Protein AF-A0A7C8LYK2-F1 (afdb_monomer_lite)

Structure (mmCIF, N/CA/C/O backbone):
data_AF-A0A7C8LYK2-F1
#
_entry.id   AF-A0A7C8LYK2-F1
#
loop_
_atom_site.group_PDB
_atom_site.id
_atom_site.type_symbol
_atom_site.label_atom_id
_atom_site.label_alt_id
_atom_site.label_comp_id
_atom_site.label_asym_id
_atom_site.label_entity_id
_atom_site.label_seq_id
_atom_site.pdbx_PDB_ins_code
_atom_site.Cartn_x
_atom_site.Cartn_y
_atom_site.Cartn_z
_atom_site.occupancy
_atom_site.B_iso_or_equiv
_atom_site.auth_seq_id
_atom_site.auth_comp_id
_atom_site.auth_asym_id
_atom_site.auth_atom_id
_atom_site.pdbx_PDB_model_num
ATOM 1 N N . MET A 1 1 ? -3.379 -8.784 19.453 1.00 47.91 1 MET A N 1
ATOM 2 C CA . MET A 1 1 ? -2.142 -8.131 19.934 1.00 47.91 1 MET A CA 1
ATOM 3 C C . MET A 1 1 ? -2.0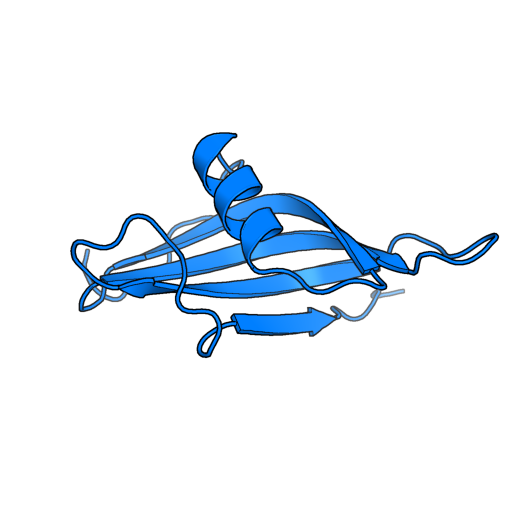82 -6.746 19.316 1.00 47.91 1 MET A C 1
ATOM 5 O O . MET A 1 1 ? -1.752 -6.635 18.144 1.00 47.91 1 MET A O 1
ATOM 9 N N . SER A 1 2 ? -2.496 -5.716 20.050 1.00 66.88 2 SER A N 1
ATOM 10 C CA . SER A 1 2 ? -2.368 -4.321 19.614 1.00 66.88 2 SER A CA 1
ATOM 11 C C . SER A 1 2 ? -0.888 -3.929 19.522 1.00 66.88 2 SER A C 1
ATOM 13 O O . SER A 1 2 ? -0.056 -4.452 20.265 1.00 66.88 2 SER A O 1
ATOM 15 N N . GLY A 1 3 ? -0.540 -3.057 18.576 1.00 77.81 3 GLY A N 1
ATOM 16 C CA . GLY A 1 3 ? 0.797 -2.467 18.467 1.00 77.81 3 GLY A CA 1
ATOM 17 C C . GLY A 1 3 ? 1.898 -3.328 17.832 1.00 77.81 3 GLY A C 1
ATOM 18 O O . GLY A 1 3 ? 2.983 -2.805 17.600 1.00 77.81 3 GLY A O 1
ATOM 19 N N . LYS A 1 4 ? 1.665 -4.601 17.485 1.00 91.19 4 LYS A N 1
ATOM 20 C CA . LYS A 1 4 ? 2.634 -5.410 16.715 1.00 91.19 4 LYS A CA 1
ATOM 21 C C . LYS A 1 4 ? 2.238 -5.497 15.243 1.00 91.19 4 LYS A C 1
ATOM 23 O O . LYS A 1 4 ? 1.056 -5.637 14.939 1.00 91.19 4 LYS A O 1
ATOM 28 N N . TRP A 1 5 ? 3.233 -5.451 14.361 1.00 95.75 5 TRP A N 1
ATOM 29 C CA . TRP A 1 5 ? 3.063 -5.780 12.948 1.00 95.75 5 TRP A CA 1
ATOM 30 C C . TRP A 1 5 ? 2.774 -7.274 12.776 1.00 95.75 5 TRP A C 1
ATOM 32 O O . TRP A 1 5 ? 3.381 -8.112 13.451 1.00 95.75 5 TRP A O 1
ATOM 42 N N . THR A 1 6 ? 1.853 -7.619 11.881 1.00 96.62 6 THR A N 1
ATOM 43 C CA . THR A 1 6 ? 1.615 -9.007 11.476 1.00 96.62 6 THR A CA 1
ATOM 44 C C . THR A 1 6 ? 2.744 -9.511 10.580 1.00 96.62 6 THR A C 1
ATOM 46 O O . THR A 1 6 ? 3.525 -8.737 10.023 1.00 96.62 6 THR A O 1
ATOM 49 N N . GLN A 1 7 ? 2.808 -10.824 10.364 1.00 96.12 7 GLN A N 1
ATOM 50 C CA . GLN A 1 7 ? 3.574 -11.346 9.233 1.00 96.12 7 GLN A CA 1
ATOM 51 C C . GLN A 1 7 ? 2.989 -10.823 7.915 1.00 96.12 7 GLN A C 1
ATOM 53 O O . GLN A 1 7 ? 1.795 -10.507 7.837 1.00 96.12 7 GLN A O 1
ATOM 58 N N . PHE A 1 8 ? 3.839 -10.727 6.893 1.00 96.38 8 PHE A N 1
ATOM 59 C CA . PHE A 1 8 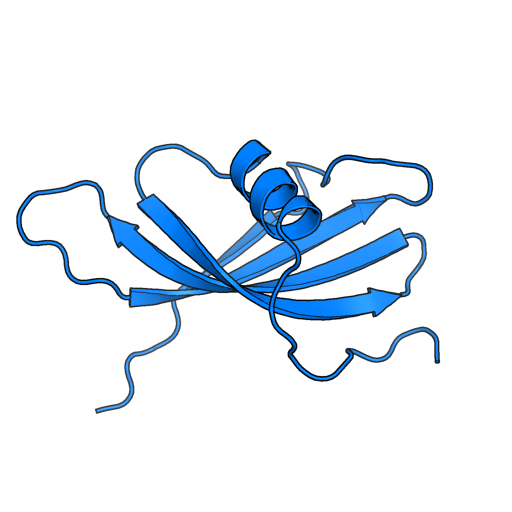? 3.378 -10.430 5.544 1.00 96.38 8 PHE A CA 1
ATOM 60 C C . PHE A 1 8 ? 2.504 -11.572 5.033 1.00 96.38 8 PHE A C 1
ATOM 62 O O . PHE A 1 8 ? 2.850 -12.746 5.154 1.00 96.38 8 PHE A O 1
ATOM 69 N N . ARG A 1 9 ? 1.378 -11.201 4.436 1.00 97.00 9 ARG A N 1
ATOM 70 C CA . ARG A 1 9 ? 0.456 -12.094 3.731 1.00 97.00 9 ARG A CA 1
ATOM 71 C C . ARG A 1 9 ? 0.083 -11.477 2.386 1.00 97.00 9 ARG A C 1
ATOM 73 O O . ARG A 1 9 ? 0.259 -10.271 2.236 1.00 97.00 9 ARG A O 1
ATOM 80 N N . PRO A 1 10 ? -0.460 -12.236 1.423 1.00 96.69 10 PRO A N 1
ATOM 81 C CA . PRO A 1 10 ? -1.049 -11.636 0.229 1.00 96.69 10 PRO A CA 1
ATOM 82 C C . PRO A 1 10 ? -2.036 -10.518 0.600 1.00 96.69 10 PRO A C 1
ATOM 84 O O . PRO A 1 10 ? -2.813 -10.664 1.558 1.00 96.69 10 PRO A O 1
ATOM 87 N N . CYS A 1 11 ? -1.974 -9.388 -0.112 1.00 93.38 11 CYS A N 1
ATOM 88 C CA . CYS A 1 11 ? -3.009 -8.367 0.036 1.00 93.38 11 CYS A CA 1
ATOM 89 C C . CYS A 1 11 ? -4.305 -8.887 -0.588 1.00 93.38 11 CYS A C 1
ATOM 91 O O . CYS A 1 11 ? -4.288 -9.571 -1.608 1.00 93.38 11 CYS A O 1
ATOM 93 N N . THR A 1 12 ? -5.431 -8.615 0.064 1.00 94.44 12 THR A N 1
ATOM 94 C CA . THR A 1 12 ? -6.745 -8.896 -0.525 1.00 94.44 12 THR A CA 1
ATOM 95 C C . THR A 1 12 ? -7.056 -7.859 -1.599 1.00 94.44 12 THR A C 1
ATOM 97 O O . THR A 1 12 ? -6.635 -6.711 -1.458 1.00 94.44 12 THR A O 1
ATOM 100 N N . ASP A 1 13 ? -7.854 -8.208 -2.611 1.00 91.25 13 ASP A N 1
ATOM 101 C CA . ASP A 1 13 ? -8.223 -7.281 -3.696 1.00 91.25 13 ASP A CA 1
ATOM 102 C C . ASP A 1 13 ? -8.739 -5.938 -3.159 1.00 91.25 13 ASP A C 1
ATOM 104 O O . ASP A 1 13 ? -8.331 -4.873 -3.614 1.00 91.25 13 ASP A O 1
ATOM 108 N N . GLY A 1 14 ? -9.556 -5.972 -2.101 1.00 93.44 14 GLY A N 1
ATOM 109 C CA . GLY A 1 14 ? -10.060 -4.764 -1.451 1.00 93.44 14 GLY A CA 1
ATOM 110 C C . GLY A 1 14 ? -8.971 -3.897 -0.805 1.00 93.44 14 GLY A C 1
ATOM 111 O O . GLY A 1 14 ? -9.067 -2.673 -0.849 1.00 93.44 14 GLY A O 1
ATOM 112 N N . GLU A 1 15 ? -7.936 -4.491 -0.208 1.00 93.88 15 GLU A N 1
ATOM 113 C CA . GLU A 1 15 ? -6.795 -3.754 0.355 1.00 93.88 15 GLU A CA 1
ATOM 114 C C . GLU A 1 15 ? -5.914 -3.174 -0.753 1.00 93.88 15 GLU A C 1
ATOM 116 O O . GLU A 1 15 ? -5.578 -1.989 -0.705 1.00 93.88 15 GLU A O 1
ATOM 121 N N . CYS A 1 16 ? -5.580 -3.983 -1.764 1.00 92.56 16 CYS A N 1
ATOM 122 C CA . CYS A 1 16 ? -4.726 -3.548 -2.864 1.00 92.56 16 CYS A CA 1
ATOM 123 C C . CYS A 1 16 ? -5.415 -2.419 -3.666 1.00 92.56 16 CYS A C 1
ATOM 125 O O . CYS A 1 16 ? -4.789 -1.400 -3.960 1.00 92.56 16 CYS A O 1
ATOM 127 N N . SER A 1 17 ? -6.719 -2.535 -3.954 1.00 92.00 17 SER A N 1
ATOM 128 C CA . SER A 1 17 ? -7.482 -1.496 -4.661 1.00 92.00 17 SER A CA 1
ATOM 129 C C . SER A 1 17 ? -7.632 -0.208 -3.852 1.00 92.00 17 SER A C 1
ATOM 131 O O . SER A 1 17 ? -7.551 0.876 -4.424 1.00 92.00 17 SER A O 1
ATOM 133 N N . LYS A 1 18 ? -7.819 -0.282 -2.526 1.00 93.88 18 LYS A N 1
ATOM 134 C CA . LYS A 1 18 ? -7.845 0.922 -1.672 1.00 93.88 18 LYS A CA 1
ATOM 135 C C . LYS A 1 18 ? -6.521 1.667 -1.702 1.00 93.88 18 LYS A C 1
ATOM 137 O O . LYS A 1 18 ? -6.527 2.893 -1.705 1.00 93.88 18 LYS A O 1
ATOM 142 N N . LEU A 1 19 ? -5.403 0.940 -1.728 1.00 93.75 19 LEU A N 1
ATOM 143 C CA . LEU A 1 19 ? -4.090 1.562 -1.823 1.00 93.75 19 LEU A CA 1
ATOM 144 C C . LEU A 1 19 ? -3.961 2.302 -3.156 1.00 93.75 19 LEU A C 1
ATOM 146 O O . LEU A 1 19 ? -3.613 3.473 -3.171 1.00 93.75 19 LEU A O 1
ATOM 150 N N . GLN A 1 20 ? -4.325 1.662 -4.267 1.00 91.00 20 GLN A N 1
ATOM 151 C CA . GLN A 1 20 ? -4.248 2.276 -5.596 1.00 91.00 20 GLN A CA 1
ATOM 152 C C . GLN A 1 20 ? -5.056 3.577 -5.725 1.00 91.00 20 GLN A C 1
ATOM 154 O O . GLN A 1 20 ? -4.664 4.452 -6.487 1.00 91.00 20 GLN A O 1
ATOM 159 N N . GLN A 1 21 ? -6.140 3.744 -4.960 1.00 91.00 21 GLN A N 1
ATOM 160 C CA . GLN A 1 21 ? -6.948 4.974 -4.959 1.00 91.00 21 GLN A CA 1
ATOM 161 C C . GLN A 1 21 ? -6.226 6.199 -4.379 1.00 91.00 21 GLN A C 1
ATOM 163 O O . GLN A 1 21 ? -6.687 7.318 -4.596 1.00 91.00 21 GLN A O 1
ATOM 168 N N . VAL A 1 22 ? -5.143 6.001 -3.622 1.00 91.38 22 VAL A N 1
ATOM 169 C CA . VAL A 1 22 ? -4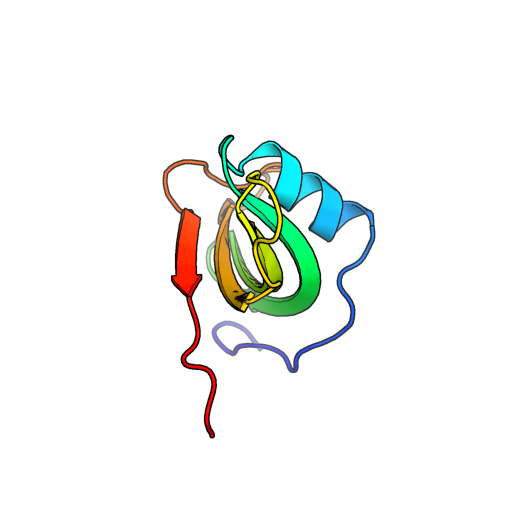.390 7.083 -2.964 1.00 91.38 22 VAL A CA 1
ATOM 170 C C . VAL A 1 22 ? -2.973 7.257 -3.513 1.00 91.38 22 VAL A C 1
ATOM 172 O O . VAL A 1 22 ? -2.267 8.166 -3.085 1.00 91.38 22 VAL A O 1
ATOM 175 N N . LEU A 1 23 ? -2.544 6.417 -4.460 1.00 90.06 23 LEU A N 1
ATOM 176 C CA . LEU A 1 23 ? -1.234 6.550 -5.098 1.00 90.06 23 LEU A CA 1
ATOM 177 C C . LEU A 1 23 ? -1.279 7.569 -6.241 1.00 90.06 23 LEU A C 1
ATOM 179 O O . LEU A 1 23 ? -2.264 7.680 -6.970 1.00 90.06 23 LEU A O 1
ATOM 183 N N . GLY A 1 24 ? -0.187 8.318 -6.387 1.00 83.94 24 GLY A N 1
ATOM 184 C CA . GLY A 1 24 ? -0.037 9.326 -7.431 1.00 83.94 24 GLY A CA 1
ATOM 185 C C . GLY A 1 24 ? 0.224 8.748 -8.825 1.00 83.94 24 GLY A C 1
ATOM 186 O O . GLY A 1 24 ? 0.470 7.556 -9.008 1.00 83.94 24 GLY A O 1
ATOM 187 N N . ILE A 1 25 ? 0.214 9.640 -9.815 1.00 77.12 25 ILE A N 1
ATOM 188 C CA . ILE A 1 25 ? 0.567 9.336 -11.207 1.00 77.12 25 ILE A CA 1
ATOM 189 C C . ILE A 1 25 ? 2.095 9.355 -11.396 1.00 77.12 25 ILE A C 1
ATOM 191 O O . ILE A 1 25 ? 2.776 10.207 -10.833 1.00 77.12 25 ILE A O 1
ATOM 195 N N . GLY A 1 26 ? 2.638 8.424 -12.191 1.00 83.94 26 GLY A N 1
ATOM 196 C CA . GLY A 1 26 ? 4.059 8.395 -12.587 1.00 83.94 26 GLY A CA 1
ATOM 197 C C . GLY A 1 26 ? 4.794 7.085 -12.287 1.00 83.94 26 GLY A C 1
ATOM 198 O O . GLY A 1 26 ? 5.709 6.719 -13.022 1.00 83.94 26 GLY A O 1
ATOM 199 N N . VAL A 1 27 ? 4.351 6.334 -11.275 1.00 88.50 27 VAL A N 1
ATOM 200 C CA . VAL A 1 27 ? 4.843 4.979 -10.985 1.00 88.50 27 VAL A CA 1
ATOM 201 C C . VAL A 1 27 ? 3.649 4.046 -10.849 1.00 88.50 27 VAL A C 1
ATOM 203 O O . VAL A 1 27 ? 2.743 4.282 -10.052 1.00 88.50 27 VAL A O 1
ATOM 206 N N . GLN A 1 28 ? 3.644 2.972 -11.629 1.00 91.69 28 GLN A N 1
ATOM 207 C CA . GLN A 1 28 ? 2.671 1.904 -11.489 1.00 91.69 28 GLN A CA 1
ATOM 208 C C . GLN A 1 28 ? 3.123 0.969 -10.369 1.00 91.69 28 GLN A C 1
ATOM 210 O O . GLN A 1 28 ? 4.046 0.176 -10.549 1.00 91.69 28 GLN A O 1
ATOM 215 N N . TYR A 1 29 ? 2.463 1.059 -9.217 1.00 93.62 29 TYR A N 1
ATOM 216 C CA . TYR A 1 29 ? 2.687 0.152 -8.097 1.00 93.62 29 TYR A CA 1
ATOM 217 C C . TYR A 1 29 ? 1.743 -1.049 -8.174 1.00 93.62 29 TYR A C 1
ATOM 219 O O . TYR A 1 29 ? 0.520 -0.902 -8.233 1.00 93.62 29 TYR A O 1
ATOM 227 N N . GLN A 1 30 ? 2.320 -2.244 -8.128 1.00 93.06 30 GLN A N 1
ATOM 228 C CA . GLN A 1 30 ? 1.632 -3.520 -8.004 1.00 93.06 30 GLN A CA 1
ATOM 229 C C . GLN A 1 30 ? 1.833 -4.056 -6.580 1.00 93.06 30 GLN A C 1
ATOM 231 O O . GLN A 1 30 ? 2.918 -4.559 -6.274 1.00 93.06 30 GLN A O 1
ATOM 236 N N . PRO A 1 31 ? 0.823 -3.958 -5.700 1.00 94.06 31 PRO A N 1
ATOM 237 C CA . PRO A 1 31 ? 0.897 -4.520 -4.358 1.00 94.06 31 PRO A CA 1
ATOM 238 C C . PRO A 1 31 ? 0.893 -6.048 -4.426 1.00 94.06 31 PRO A C 1
ATOM 240 O O . PRO A 1 31 ? 0.073 -6.636 -5.127 1.00 94.06 31 PRO A O 1
ATOM 243 N N . LEU A 1 32 ? 1.812 -6.688 -3.705 1.00 92.62 32 LEU A N 1
ATOM 244 C CA . LEU A 1 32 ? 1.972 -8.146 -3.690 1.00 92.62 32 LEU A CA 1
ATOM 245 C C . LEU A 1 32 ? 1.581 -8.731 -2.335 1.00 92.62 32 LEU A C 1
ATOM 247 O O . LEU A 1 32 ? 0.866 -9.728 -2.242 1.00 92.62 32 LEU A O 1
ATOM 251 N N . SER A 1 33 ? 2.064 -8.109 -1.265 1.00 96.44 33 SER A N 1
ATOM 252 C CA . SER A 1 33 ? 1.804 -8.551 0.098 1.00 96.44 33 SER A CA 1
ATOM 253 C C . SER A 1 33 ? 1.637 -7.368 1.036 1.00 96.44 33 SER A C 1
ATOM 255 O O . SER A 1 33 ? 1.981 -6.232 0.712 1.00 96.44 33 SER A O 1
ATOM 257 N N . VAL A 1 34 ? 1.059 -7.635 2.199 1.00 98.00 34 VAL A N 1
ATOM 258 C CA . VAL A 1 34 ? 0.745 -6.638 3.208 1.00 98.00 34 VAL A CA 1
ATOM 259 C C . VAL A 1 34 ? 0.996 -7.182 4.608 1.00 98.00 34 VAL A C 1
ATOM 261 O O . VAL A 1 34 ? 0.704 -8.341 4.913 1.00 98.00 34 VAL A O 1
ATOM 264 N N . SER A 1 35 ? 1.535 -6.324 5.462 1.00 97.69 35 SER A N 1
ATOM 265 C CA . SER A 1 35 ? 1.575 -6.478 6.911 1.00 97.69 35 SER A CA 1
ATOM 266 C C . SER A 1 35 ? 0.749 -5.358 7.536 1.00 97.69 35 SER A C 1
ATOM 268 O O . SER A 1 35 ? 0.742 -4.235 7.028 1.00 97.69 35 SER A O 1
ATOM 270 N N . THR A 1 36 ? 0.027 -5.647 8.615 1.00 97.50 36 THR A N 1
ATOM 271 C CA . THR A 1 36 ? -0.803 -4.652 9.301 1.00 97.50 36 THR A CA 1
ATOM 272 C C . THR A 1 36 ? -0.425 -4.525 10.768 1.00 97.50 36 THR A C 1
ATOM 274 O O . THR A 1 36 ? 0.104 -5.450 11.381 1.00 97.50 36 THR A O 1
ATOM 277 N N . GLN A 1 37 ? -0.704 -3.367 11.352 1.00 97.19 37 GLN A N 1
ATOM 278 C CA . GLN A 1 37 ? -0.526 -3.098 12.772 1.00 97.19 37 GLN A CA 1
ATOM 279 C C . GLN A 1 37 ? -1.740 -2.322 13.278 1.00 97.19 37 GLN A C 1
ATOM 281 O O . GLN A 1 37 ? -2.046 -1.228 12.804 1.00 97.19 37 GLN A O 1
ATOM 286 N N . VAL A 1 38 ? -2.434 -2.890 14.264 1.00 96.12 38 VAL A N 1
ATOM 287 C CA . VAL A 1 38 ? -3.592 -2.238 14.889 1.00 96.12 38 VAL A CA 1
ATOM 288 C C . VAL A 1 38 ? -3.113 -1.175 15.878 1.00 96.12 38 VAL A C 1
ATOM 290 O O . VAL A 1 38 ? -2.335 -1.481 16.788 1.00 96.12 38 VAL A O 1
ATOM 293 N N . VAL A 1 39 ? -3.612 0.049 15.697 1.00 93.25 39 VAL A N 1
ATOM 294 C CA . VAL A 1 39 ? -3.363 1.254 16.514 1.00 93.25 39 VAL A CA 1
ATOM 295 C C . VAL A 1 39 ? -4.714 1.944 16.802 1.00 93.25 39 VAL A C 1
ATOM 297 O O . VAL A 1 39 ? -5.713 1.243 16.947 1.00 93.25 39 VAL A O 1
ATOM 300 N N . ASN A 1 40 ? -4.803 3.282 16.854 1.00 93.06 40 ASN A N 1
ATOM 301 C CA . ASN A 1 40 ? -6.083 4.022 16.859 1.00 93.06 40 ASN A CA 1
ATOM 302 C C . ASN A 1 40 ? -6.758 4.056 15.464 1.00 93.06 40 ASN A C 1
ATOM 304 O O . ASN A 1 40 ? -7.159 5.097 14.950 1.00 93.06 40 ASN A O 1
ATOM 308 N N . GLY A 1 41 ? -6.782 2.901 14.809 1.00 95.25 41 GLY A N 1
ATOM 309 C CA . GLY A 1 41 ? -6.901 2.733 13.369 1.00 95.25 41 GLY A CA 1
ATOM 310 C C . GLY A 1 41 ? -6.068 1.525 12.955 1.00 95.25 41 GLY A C 1
ATOM 311 O O . GLY A 1 41 ? -5.865 0.589 13.736 1.00 95.25 41 GLY A O 1
ATOM 312 N N . THR A 1 42 ? -5.555 1.508 11.735 1.00 96.94 42 THR A N 1
ATOM 313 C CA . THR A 1 42 ? -4.668 0.431 11.284 1.00 96.94 42 THR A CA 1
ATOM 314 C C . THR A 1 42 ? -3.595 0.983 10.362 1.00 96.94 42 THR A C 1
ATOM 316 O O . THR A 1 42 ? -3.907 1.579 9.335 1.00 96.94 42 THR A O 1
ATOM 319 N N . ASN A 1 43 ? -2.334 0.752 10.719 1.00 97.56 43 ASN A N 1
ATOM 320 C CA . ASN A 1 43 ? -1.214 0.958 9.811 1.00 97.56 43 ASN A CA 1
ATOM 321 C C . ASN A 1 43 ? -1.110 -0.253 8.883 1.00 97.56 43 ASN A C 1
ATOM 323 O O . ASN A 1 43 ? -1.225 -1.399 9.327 1.00 97.56 43 ASN A O 1
ATOM 327 N N . TYR A 1 44 ? -0.862 0.004 7.608 1.00 97.81 44 TYR A N 1
ATOM 328 C CA . TYR A 1 44 ? -0.592 -0.991 6.582 1.00 97.81 44 TYR A CA 1
ATOM 329 C C . TYR A 1 44 ? 0.816 -0.761 6.046 1.00 97.81 44 TYR A C 1
ATOM 331 O O . TYR A 1 44 ? 1.228 0.377 5.856 1.00 97.81 44 TYR A O 1
ATOM 339 N N . CYS A 1 45 ? 1.541 -1.842 5.788 1.00 97.75 45 CYS A N 1
ATOM 340 C CA . CYS A 1 45 ? 2.808 -1.845 5.074 1.00 97.75 45 CYS A CA 1
ATOM 341 C C . CYS A 1 45 ? 2.659 -2.805 3.899 1.00 97.75 45 CYS A C 1
ATOM 343 O O . CYS A 1 45 ? 2.582 -4.020 4.090 1.00 97.75 45 CYS A O 1
ATOM 345 N N . PHE A 1 46 ? 2.569 -2.259 2.695 1.00 97.75 46 PHE A N 1
ATOM 346 C CA . PHE A 1 46 ? 2.478 -3.024 1.464 1.00 97.75 46 PHE A CA 1
ATOM 347 C C . PHE A 1 46 ? 3.865 -3.217 0.871 1.00 97.75 46 PHE A C 1
ATOM 349 O O . PHE A 1 46 ? 4.628 -2.263 0.757 1.00 97.75 46 PHE A O 1
ATOM 356 N N . TYR A 1 47 ? 4.176 -4.442 0.468 1.00 96.62 47 TYR A N 1
ATOM 357 C CA . TYR A 1 47 ? 5.315 -4.728 -0.389 1.00 96.62 47 TYR A CA 1
ATOM 358 C C . TYR A 1 47 ? 4.837 -4.726 -1.838 1.00 96.62 47 TYR A C 1
ATOM 360 O O . TYR A 1 47 ? 3.935 -5.491 -2.199 1.00 96.62 47 TYR A O 1
ATOM 368 N N . CYS A 1 48 ? 5.430 -3.864 -2.655 1.00 94.94 48 CYS A N 1
ATOM 369 C CA . CYS A 1 48 ? 4.990 -3.591 -4.015 1.00 94.94 48 CYS A CA 1
ATOM 370 C C . CYS A 1 48 ? 6.147 -3.728 -5.003 1.00 94.94 48 CYS A C 1
ATOM 372 O O . CYS A 1 48 ? 7.279 -3.372 -4.689 1.00 94.94 48 CYS A O 1
ATOM 374 N N . ASN A 1 49 ? 5.839 -4.132 -6.232 1.00 93.75 49 ASN A N 1
ATOM 375 C CA . ASN A 1 49 ? 6.704 -3.849 -7.374 1.00 93.75 49 ASN A CA 1
ATOM 376 C C . ASN A 1 49 ? 6.236 -2.539 -8.014 1.00 93.75 49 ASN A C 1
ATOM 378 O O . ASN A 1 49 ? 5.076 -2.427 -8.400 1.00 93.75 49 ASN A O 1
ATOM 382 N N . GLY A 1 50 ? 7.108 -1.543 -8.104 1.00 92.56 50 GLY A N 1
ATOM 383 C CA . GLY A 1 50 ? 6.841 -0.262 -8.751 1.00 92.56 50 GLY A CA 1
ATOM 384 C C . GLY A 1 50 ? 7.580 -0.170 -10.078 1.00 92.56 50 GLY A C 1
ATOM 385 O O . GLY A 1 50 ? 8.765 -0.483 -10.150 1.00 92.56 50 GLY A O 1
ATOM 386 N N . THR A 1 51 ? 6.887 0.252 -11.129 1.00 92.69 51 THR A N 1
ATOM 387 C CA . THR A 1 51 ? 7.481 0.500 -12.449 1.00 92.69 51 THR A CA 1
ATOM 388 C C . THR A 1 51 ? 7.233 1.949 -12.829 1.00 92.69 51 THR A C 1
ATOM 390 O O . THR A 1 51 ? 6.081 2.381 -12.886 1.00 92.69 51 THR A O 1
ATOM 393 N N . VAL A 1 52 ? 8.299 2.718 -13.058 1.00 88.62 52 VAL A N 1
ATOM 394 C CA . VAL A 1 52 ? 8.170 4.090 -13.571 1.00 88.62 52 VAL A CA 1
ATOM 395 C C . VAL A 1 52 ? 7.502 4.022 -14.942 1.00 88.62 52 VAL A C 1
ATOM 397 O O . VAL A 1 52 ? 7.858 3.176 -15.761 1.00 88.62 52 VAL A O 1
ATOM 400 N N . ILE A 1 53 ? 6.518 4.886 -15.190 1.00 85.69 53 ILE A N 1
ATOM 401 C CA . ILE A 1 53 ? 5.785 4.927 -16.460 1.00 85.69 53 ILE A CA 1
ATOM 402 C C . ILE A 1 53 ? 6.663 5.628 -17.510 1.00 85.69 53 ILE A C 1
ATOM 404 O O . ILE A 1 53 ? 6.446 6.781 -17.874 1.00 85.69 53 ILE A O 1
ATOM 408 N N . SER A 1 54 ? 7.690 4.923 -17.973 1.00 85.12 54 SER A N 1
ATOM 409 C CA . SER A 1 54 ? 8.588 5.315 -19.059 1.00 85.12 54 SER A CA 1
ATOM 410 C C . SER A 1 54 ? 9.052 4.078 -19.835 1.00 85.12 54 SER A C 1
ATOM 412 O O . SER A 1 54 ? 9.049 2.977 -19.274 1.00 85.12 54 SER A O 1
ATOM 414 N N . PRO A 1 55 ? 9.448 4.223 -21.116 1.00 80.38 55 PRO A N 1
ATOM 415 C CA . PRO A 1 55 ? 9.996 3.112 -21.891 1.00 80.38 55 PRO A CA 1
ATOM 416 C C . PRO A 1 55 ? 11.142 2.417 -21.145 1.00 80.38 55 PRO A C 1
ATOM 418 O O . PRO A 1 55 ? 11.953 3.078 -20.496 1.00 80.38 55 PRO A O 1
ATOM 421 N N . ASP A 1 56 ? 11.171 1.085 -21.210 1.00 83.94 56 ASP A N 1
ATOM 422 C CA . ASP A 1 56 ? 12.252 0.225 -20.702 1.00 83.94 56 ASP A CA 1
ATOM 423 C C . ASP A 1 56 ? 12.596 0.370 -19.208 1.00 83.94 56 ASP A C 1
ATOM 425 O O . ASP A 1 56 ? 13.677 -0.014 -18.759 1.00 83.94 56 ASP A O 1
ATOM 429 N N . SER A 1 57 ? 11.678 0.906 -18.403 1.00 85.19 57 SER A N 1
ATOM 430 C CA . SER A 1 57 ? 11.913 1.071 -16.968 1.00 85.19 57 SER A CA 1
ATOM 431 C C . SER A 1 57 ? 11.743 -0.259 -16.232 1.00 85.19 57 SER A C 1
ATOM 433 O O . SER A 1 57 ? 10.668 -0.857 -16.299 1.00 85.19 57 SER A O 1
ATOM 435 N N . PRO A 1 58 ? 12.773 -0.753 -15.521 1.00 88.25 58 PRO A N 1
ATOM 436 C CA . PRO A 1 58 ? 12.661 -2.006 -14.790 1.00 88.25 58 PRO A CA 1
ATOM 437 C C . PRO A 1 58 ? 11.748 -1.841 -13.572 1.00 88.25 58 PRO A C 1
ATOM 439 O O . PRO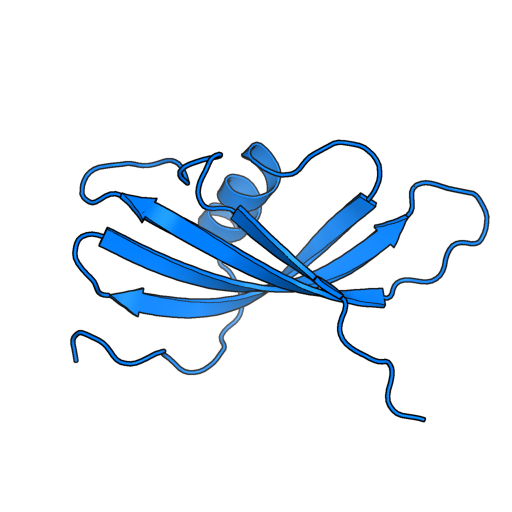 A 1 58 ? 11.724 -0.785 -12.935 1.00 88.25 58 PRO A O 1
ATOM 442 N N . ALA A 1 59 ? 11.047 -2.916 -13.208 1.00 90.88 59 ALA A N 1
ATOM 443 C CA . ALA A 1 59 ? 10.330 -2.973 -11.942 1.00 90.88 59 ALA A CA 1
ATOM 444 C C . ALA A 1 59 ? 11.324 -2.931 -10.771 1.00 90.88 59 ALA A C 1
ATOM 446 O O . ALA A 1 59 ? 12.329 -3.648 -10.768 1.00 90.88 59 ALA A O 1
ATOM 447 N N . ARG A 1 60 ? 11.030 -2.113 -9.760 1.00 93.38 60 ARG A N 1
ATOM 448 C CA . ARG A 1 60 ? 11.802 -2.010 -8.517 1.00 93.38 60 ARG A CA 1
ATOM 449 C C . ARG A 1 60 ? 10.934 -2.353 -7.308 1.00 93.38 60 ARG A C 1
ATOM 451 O O . ARG A 1 60 ? 9.724 -2.129 -7.349 1.00 93.38 60 ARG A O 1
ATOM 458 N N . PRO A 1 61 ? 11.509 -2.925 -6.242 1.00 94.81 61 PRO A N 1
ATOM 459 C CA . PRO A 1 61 ? 10.765 -3.227 -5.028 1.00 94.81 61 PRO A CA 1
ATOM 460 C C . PRO A 1 61 ? 10.537 -1.962 -4.189 1.00 94.81 61 PRO A C 1
ATOM 462 O O . PRO A 1 61 ? 11.455 -1.177 -3.975 1.00 94.81 61 PRO A O 1
ATOM 465 N N . TYR A 1 62 ? 9.328 -1.803 -3.656 1.00 95.44 62 TYR A N 1
ATOM 466 C CA . TYR A 1 62 ? 8.936 -0.709 -2.768 1.00 95.44 62 TYR A CA 1
ATOM 467 C C . TYR A 1 62 ? 8.245 -1.246 -1.517 1.00 95.44 62 TYR A C 1
ATOM 469 O O . TYR A 1 62 ? 7.543 -2.261 -1.561 1.00 95.44 62 TYR A O 1
ATOM 477 N N . LYS A 1 63 ? 8.376 -0.513 -0.414 1.00 96.56 63 LYS A N 1
ATOM 478 C CA . LYS A 1 63 ? 7.416 -0.549 0.687 1.00 96.56 63 LYS A CA 1
ATOM 479 C C . LYS A 1 63 ? 6.555 0.696 0.648 1.00 96.56 63 LYS A C 1
ATOM 481 O O . LYS A 1 63 ? 7.060 1.798 0.472 1.00 96.56 63 LYS A O 1
ATOM 486 N N . ILE A 1 64 ? 5.257 0.514 0.830 1.00 97.12 64 ILE A N 1
ATOM 487 C CA . ILE A 1 64 ? 4.312 1.618 0.946 1.00 97.12 64 ILE A CA 1
ATOM 488 C C . ILE A 1 64 ? 3.607 1.500 2.286 1.00 97.12 64 ILE A C 1
ATOM 490 O O . ILE A 1 64 ? 2.899 0.522 2.540 1.00 97.12 64 ILE A O 1
ATOM 494 N N . TYR A 1 65 ? 3.808 2.491 3.142 1.00 97.50 65 TYR A N 1
ATOM 495 C CA . TYR A 1 65 ? 3.121 2.603 4.417 1.00 97.50 65 TYR A CA 1
ATOM 496 C C . TYR A 1 65 ? 1.883 3.473 4.230 1.00 97.50 65 TYR A C 1
ATOM 498 O O . TYR A 1 65 ? 1.958 4.553 3.648 1.00 97.50 65 TYR A O 1
ATOM 506 N N . ALA A 1 66 ? 0.737 2.985 4.696 1.00 97.44 66 ALA A N 1
ATOM 507 C CA . ALA A 1 66 ? -0.534 3.686 4.592 1.00 97.44 66 ALA A CA 1
ATOM 508 C C . ALA A 1 66 ? -1.322 3.568 5.894 1.00 97.44 66 ALA A C 1
ATOM 510 O O . ALA A 1 66 ? -1.446 2.478 6.460 1.00 97.44 66 ALA A O 1
ATOM 511 N N . TYR A 1 67 ? -1.892 4.675 6.359 1.00 97.62 67 TYR A N 1
ATOM 512 C CA . TYR A 1 67 ? -2.745 4.679 7.542 1.00 97.62 67 TYR A CA 1
ATOM 513 C C . TYR A 1 67 ? -4.230 4.653 7.183 1.00 97.62 67 TYR A C 1
ATOM 515 O O . TYR A 1 67 ? -4.711 5.463 6.391 1.00 97.62 67 TYR A O 1
ATOM 523 N N . LEU A 1 68 ? -4.976 3.730 7.795 1.00 97.12 68 LEU A N 1
ATOM 524 C CA . LEU A 1 68 ? -6.434 3.682 7.756 1.00 97.12 68 LEU A CA 1
ATOM 525 C C . LEU A 1 68 ? -6.996 4.185 9.098 1.00 97.12 68 LEU A C 1
ATOM 527 O O . LEU A 1 68 ? -6.903 3.457 10.096 1.00 97.12 68 LEU A O 1
ATOM 531 N N . PRO A 1 69 ? -7.609 5.383 9.144 1.00 97.06 69 PRO A N 1
ATOM 532 C CA . PRO A 1 69 ? -8.246 5.885 10.357 1.00 97.06 69 PRO A CA 1
ATOM 533 C C . PRO A 1 69 ? -9.365 4.960 10.846 1.00 97.06 69 PRO A C 1
ATOM 535 O O . PRO A 1 69 ? -10.088 4.360 10.043 1.00 97.06 69 PRO A O 1
ATOM 538 N N . GLN A 1 70 ? -9.551 4.864 12.164 1.00 95.88 70 GLN A N 1
ATOM 539 C CA . GLN A 1 70 ? -10.652 4.089 12.737 1.00 95.88 70 GLN A CA 1
ATOM 540 C C . GLN A 1 70 ? -12.009 4.585 12.208 1.00 95.88 70 GLN A C 1
ATOM 542 O O . GLN A 1 70 ? -12.295 5.778 12.214 1.00 95.88 70 GLN A O 1
ATOM 547 N N . GLY A 1 71 ? -12.848 3.658 11.737 1.00 93.69 71 GLY A N 1
ATOM 548 C CA . GLY A 1 71 ? -14.155 3.977 11.148 1.00 93.69 71 GLY A CA 1
ATOM 549 C C . GLY A 1 71 ? -14.109 4.478 9.698 1.00 93.69 71 GLY A C 1
ATOM 550 O O . GLY A 1 71 ? -15.164 4.639 9.089 1.00 93.69 71 GLY A O 1
ATOM 551 N N . SER A 1 72 ? -12.922 4.676 9.114 1.00 93.62 72 SER A N 1
ATOM 552 C CA . SER A 1 72 ? -12.769 5.008 7.695 1.00 93.62 72 SER A CA 1
ATOM 553 C C . SER A 1 72 ? -12.755 3.755 6.815 1.00 93.62 72 SER A C 1
ATOM 555 O O . SER A 1 72 ? -12.341 2.671 7.226 1.00 93.62 72 SER A O 1
ATOM 557 N N . GLN A 1 73 ? -13.161 3.921 5.557 1.00 92.25 73 GLN A N 1
ATOM 558 C CA . GLN A 1 73 ? -12.974 2.922 4.498 1.00 92.25 73 GLN A CA 1
ATOM 559 C C . GLN A 1 73 ? -11.803 3.253 3.561 1.00 92.25 73 GLN A C 1
ATOM 561 O O . GLN A 1 73 ? -11.445 2.417 2.729 1.00 92.25 73 GLN A O 1
ATOM 566 N N . LYS A 1 74 ? -11.220 4.450 3.694 1.00 94.94 74 LYS A N 1
ATOM 567 C CA . LYS A 1 74 ? -10.170 4.998 2.828 1.00 94.94 74 LYS A CA 1
ATOM 568 C C . LYS A 1 74 ? -8.918 5.322 3.635 1.00 94.94 74 LYS A C 1
ATOM 570 O O . LYS A 1 74 ? -9.032 5.813 4.760 1.00 94.94 74 LYS A O 1
ATOM 575 N N . PHE A 1 75 ? -7.756 5.076 3.037 1.00 96.88 75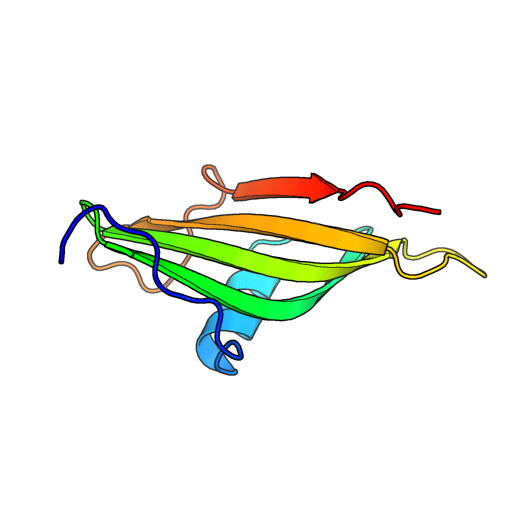 PHE A N 1
ATOM 576 C CA . PHE A 1 75 ? -6.485 5.527 3.595 1.00 96.88 75 PHE A CA 1
ATOM 577 C C . PHE A 1 75 ? -6.437 7.055 3.669 1.00 96.88 75 PHE A C 1
ATOM 579 O O . PHE A 1 75 ? -7.024 7.736 2.825 1.00 96.88 75 PHE A O 1
ATOM 586 N N . ASP A 1 76 ? -5.762 7.579 4.689 1.00 95.25 76 ASP A N 1
ATOM 587 C CA . ASP A 1 76 ? -5.497 9.010 4.804 1.00 95.25 76 ASP A CA 1
ATOM 588 C C . ASP A 1 76 ? -4.417 9.402 3.778 1.00 95.25 76 ASP A C 1
ATOM 590 O O . ASP A 1 76 ? -3.285 8.926 3.890 1.00 95.25 76 ASP A O 1
ATOM 594 N N . PRO A 1 77 ? -4.729 10.249 2.778 1.00 93.06 77 PRO A N 1
ATOM 595 C CA . PRO A 1 77 ? -3.769 10.635 1.745 1.00 93.06 77 PRO A CA 1
ATOM 596 C C . PRO A 1 77 ? -2.575 11.426 2.298 1.00 93.06 77 PRO A C 1
ATOM 598 O O . PRO A 1 77 ? -1.537 11.482 1.647 1.00 93.06 77 PRO A O 1
ATOM 601 N N . ASN A 1 78 ? -2.693 12.015 3.494 1.00 94.25 78 ASN A N 1
ATOM 602 C CA . ASN A 1 78 ? -1.598 12.732 4.150 1.00 94.25 78 ASN A CA 1
ATOM 603 C C . ASN A 1 78 ? -0.685 11.807 4.968 1.00 94.25 78 ASN A C 1
ATOM 605 O O . ASN A 1 78 ? 0.316 12.262 5.513 1.00 94.25 78 ASN A O 1
ATOM 609 N N . GLN A 1 79 ? -1.033 10.523 5.084 1.00 95.25 79 GLN A N 1
ATOM 610 C CA . GLN A 1 79 ? -0.273 9.516 5.824 1.00 95.25 79 GLN A CA 1
ATOM 611 C C . GLN A 1 79 ? 0.072 8.330 4.919 1.00 95.25 79 GLN A C 1
ATOM 613 O O . GLN A 1 79 ? -0.166 7.166 5.259 1.00 95.25 79 GLN A O 1
ATOM 618 N N . ILE A 1 80 ? 0.616 8.665 3.747 1.00 95.88 80 ILE A N 1
ATOM 619 C CA . ILE A 1 80 ? 1.203 7.729 2.793 1.00 95.88 80 ILE A CA 1
ATOM 620 C C . ILE A 1 80 ? 2.702 8.003 2.719 1.00 95.88 80 ILE A C 1
ATOM 622 O O . ILE A 1 80 ? 3.122 9.120 2.422 1.00 95.88 80 ILE A O 1
ATOM 626 N N . GLU A 1 81 ? 3.503 6.973 2.954 1.00 95.69 81 GLU A N 1
ATOM 627 C CA . GLU A 1 81 ? 4.957 7.016 2.819 1.00 95.69 81 GLU A CA 1
ATOM 628 C C . GLU A 1 81 ? 5.401 5.916 1.855 1.00 95.69 81 GLU A C 1
ATOM 630 O O . GLU A 1 81 ? 4.960 4.771 1.961 1.00 95.69 81 GLU A O 1
ATOM 635 N N . ILE A 1 82 ? 6.256 6.265 0.894 1.00 95.31 82 ILE A N 1
ATOM 636 C CA . ILE A 1 82 ? 6.760 5.344 -0.127 1.00 95.31 82 ILE A CA 1
ATOM 637 C C . ILE A 1 82 ? 8.278 5.250 0.014 1.00 95.31 82 ILE A C 1
ATOM 639 O O . ILE A 1 82 ? 8.983 6.251 -0.075 1.00 95.31 82 ILE A O 1
ATOM 643 N N . GLU A 1 83 ? 8.768 4.030 0.191 1.00 94.69 83 GLU A N 1
ATOM 644 C CA . GLU A 1 83 ? 10.178 3.690 0.354 1.00 94.69 83 GLU A CA 1
ATOM 645 C C . GLU A 1 83 ? 10.599 2.770 -0.802 1.00 94.69 83 GLU A C 1
ATOM 647 O O . GLU A 1 83 ? 10.116 1.641 -0.907 1.00 94.69 83 GLU A O 1
ATOM 652 N N . GLU A 1 84 ? 11.497 3.227 -1.680 1.00 93.88 84 GLU A N 1
ATOM 653 C CA . GLU A 1 84 ? 12.164 2.337 -2.640 1.00 93.88 84 GLU A CA 1
ATOM 654 C C . GLU A 1 84 ? 13.186 1.474 -1.901 1.00 93.88 84 GLU A C 1
ATOM 656 O O . GLU A 1 84 ? 14.044 1.987 -1.181 1.00 93.88 84 GLU A O 1
ATOM 661 N N . LEU A 1 85 ? 13.111 0.156 -2.074 1.00 91.94 85 LEU A N 1
ATOM 662 C CA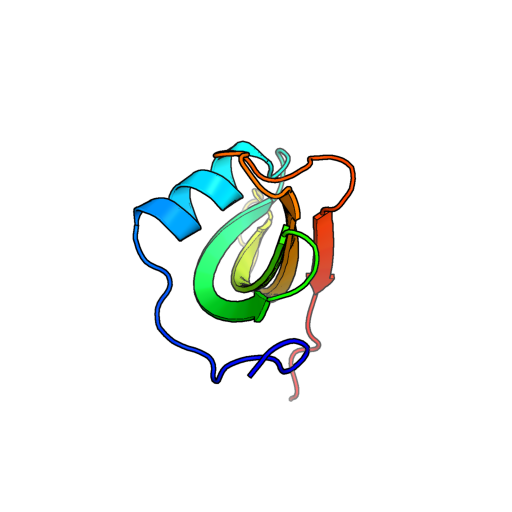 . LEU A 1 85 ? 14.046 -0.752 -1.432 1.00 91.94 85 LEU A CA 1
ATOM 663 C C . LEU A 1 85 ? 15.304 -0.924 -2.289 1.00 91.94 85 LEU A C 1
ATOM 665 O O . LEU A 1 85 ? 15.206 -1.097 -3.508 1.00 91.94 85 LEU A O 1
ATOM 669 N N . PRO A 1 86 ? 16.496 -0.972 -1.668 1.00 88.56 86 PRO A N 1
ATOM 670 C CA . PRO A 1 86 ? 17.721 -1.237 -2.399 1.00 88.56 86 PRO A CA 1
ATOM 671 C C . PRO A 1 86 ? 17.661 -2.633 -3.019 1.00 88.56 86 PRO A C 1
ATOM 673 O O . PRO A 1 86 ? 17.380 -3.628 -2.342 1.00 88.56 86 PRO A O 1
ATOM 676 N N . ILE A 1 87 ? 17.985 -2.713 -4.307 1.00 78.12 87 ILE A N 1
ATOM 677 C CA . ILE A 1 87 ? 18.244 -3.989 -4.966 1.00 78.12 87 ILE A CA 1
ATOM 678 C C . ILE A 1 87 ? 19.591 -4.469 -4.429 1.00 78.12 87 ILE A C 1
ATOM 680 O O . ILE A 1 87 ? 20.634 -3.908 -4.766 1.00 78.12 87 ILE A O 1
ATOM 684 N N . LYS A 1 88 ? 19.569 -5.453 -3.525 1.00 67.44 88 LYS A N 1
ATOM 685 C CA . LYS A 1 88 ? 20.808 -6.104 -3.098 1.00 67.44 88 LYS A CA 1
ATOM 686 C C . LYS A 1 88 ? 21.392 -6.852 -4.309 1.00 67.44 88 LYS A C 1
ATOM 688 O O . LYS A 1 88 ? 20.617 -7.553 -4.962 1.00 67.44 88 LYS A O 1
ATOM 693 N N . PRO A 1 89 ? 22.684 -6.660 -4.627 1.00 59.09 89 PRO A N 1
ATOM 694 C CA . PRO A 1 89 ? 23.363 -7.425 -5.667 1.00 59.09 89 PRO A CA 1
ATOM 695 C C . PRO A 1 89 ? 23.432 -8.917 -5.327 1.00 59.09 89 PRO A C 1
ATOM 697 O O . PRO A 1 89 ? 23.360 -9.259 -4.120 1.00 59.09 89 PRO A O 1
#

Radius of gyration: 13.36 Å; chains: 1; bounding box: 38×25×42 Å

pLDDT: mean 91.5, std 8.37, range [47.91, 98.0]

Foldseek 3Di:
DAFDKDPKDADDPLRQVLVVVLDDPFKDWDFGIWIWHHDQFIKIWTWTFIFGPDPPTDTFIKIWIWTGHVPHSHTDSVGIDIGTDDDDD

Sequence (89 aa):
MSGKWTQFRPCTDGECSKLQQVLGIGVQYQPLSVSTQVVNGTNYCFYCNGTVISPDSPARPYKIYAYLPQGSQKFDPNQIEIEELPIKP

Secondary structure (DSSP, 8-state):
-TTPBPPPEEPPHHHHHHHHTTPPSSEEEEEEEEEEEEESEEEEEEEEEEEESSTTPPPEEEEEEEEEETT-SS--TTSEEEEEPP---